Protein AF-A0A098BGJ7-F1 (afdb_monomer_lite)

Sequence (151 aa):
MEMVLAANPDPASRLGHLLRVPLDGGLVFRTSGTGPRTKALYCHPVPGDERPAGPEVVERVAGRSCARRGAAIDLVLDRGRENRSQIVYTTARGRDVVFWQLPAHPQTGPPQCAHPRRPRGTVDLPVPRGRVRLGREAHPPVTRAPTAHIS

Structure (mmCIF, N/CA/C/O backbone):
data_AF-A0A098BGJ7-F1
#
_entry.id   AF-A0A098BGJ7-F1
#
loop_
_atom_site.group_PDB
_atom_site.id
_atom_site.type_symbol
_atom_site.label_atom_id
_atom_site.label_alt_id
_atom_site.label_comp_id
_atom_site.label_asym_id
_atom_site.label_entity_id
_atom_site.label_seq_id
_atom_site.pdbx_PDB_ins_code
_atom_site.Cartn_x
_atom_site.Cartn_y
_atom_site.Cartn_z
_atom_site.occupancy
_atom_site.B_iso_or_equiv
_atom_site.auth_seq_id
_atom_site.auth_comp_id
_atom_site.auth_asym_id
_atom_site.auth_atom_id
_atom_site.pdbx_PDB_model_num
ATOM 1 N N . MET A 1 1 ? 3.246 -16.138 2.765 1.00 91.06 1 MET A N 1
ATOM 2 C CA . MET A 1 1 ? 2.795 -14.958 1.987 1.00 91.06 1 MET A CA 1
ATOM 3 C C . MET A 1 1 ? 3.981 -14.035 1.750 1.00 91.06 1 MET A C 1
ATOM 5 O O . MET A 1 1 ? 4.878 -14.024 2.583 1.00 91.06 1 MET A O 1
ATOM 9 N N . GLU A 1 2 ? 4.000 -13.277 0.655 1.00 95.12 2 GLU A N 1
ATOM 10 C CA . GLU A 1 2 ? 5.142 -12.422 0.292 1.00 95.12 2 GLU A CA 1
ATOM 11 C C . GLU A 1 2 ? 4.669 -11.066 -0.235 1.00 95.12 2 GLU A C 1
ATOM 13 O O . GLU A 1 2 ? 3.800 -11.003 -1.106 1.00 95.12 2 GLU A O 1
ATOM 18 N N . MET A 1 3 ? 5.250 -9.989 0.290 1.00 95.62 3 MET A N 1
ATOM 19 C CA . MET A 1 3 ? 5.128 -8.653 -0.284 1.00 95.62 3 MET A CA 1
ATOM 20 C C . MET A 1 3 ? 6.234 -8.459 -1.320 1.00 95.62 3 MET A C 1
ATOM 22 O O . MET A 1 3 ? 7.396 -8.754 -1.040 1.00 95.62 3 MET A O 1
ATOM 26 N N . VAL A 1 4 ? 5.881 -7.937 -2.493 1.00 96.31 4 VAL A N 1
ATOM 27 C CA . VAL A 1 4 ? 6.847 -7.675 -3.569 1.00 96.31 4 VAL A CA 1
ATOM 28 C C . VAL A 1 4 ? 6.873 -6.187 -3.871 1.00 96.31 4 VAL A C 1
ATOM 30 O O . VAL A 1 4 ? 5.821 -5.576 -4.058 1.00 96.31 4 VAL A O 1
ATOM 33 N N . LEU A 1 5 ? 8.071 -5.622 -3.943 1.00 96.31 5 LEU A N 1
ATOM 34 C CA . LEU A 1 5 ? 8.331 -4.307 -4.504 1.00 96.31 5 LEU A CA 1
ATOM 35 C C . LEU A 1 5 ? 9.043 -4.473 -5.838 1.00 96.31 5 LEU A C 1
ATOM 37 O O . LEU A 1 5 ? 10.018 -5.215 -5.946 1.00 96.31 5 LEU A O 1
ATOM 41 N N . ALA A 1 6 ? 8.557 -3.767 -6.844 1.00 97.12 6 ALA A N 1
ATOM 42 C CA . ALA A 1 6 ? 9.139 -3.747 -8.173 1.00 97.12 6 ALA A CA 1
ATOM 43 C C . ALA A 1 6 ? 9.295 -2.309 -8.673 1.00 97.12 6 ALA A C 1
ATOM 45 O O . ALA A 1 6 ? 8.622 -1.402 -8.177 1.00 97.12 6 ALA A O 1
ATOM 46 N N . ALA A 1 7 ? 10.168 -2.088 -9.649 1.00 96.69 7 ALA A N 1
ATOM 47 C CA . ALA A 1 7 ? 10.265 -0.806 -10.327 1.00 96.69 7 ALA A CA 1
ATOM 48 C C . ALA A 1 7 ? 8.975 -0.546 -11.120 1.00 96.69 7 ALA A C 1
ATOM 50 O O . ALA A 1 7 ? 8.422 -1.451 -11.751 1.00 96.69 7 ALA A O 1
ATOM 51 N N . ASN A 1 8 ? 8.470 0.686 -11.073 1.00 95.88 8 ASN A N 1
ATOM 52 C CA . ASN A 1 8 ? 7.402 1.097 -11.974 1.00 95.88 8 ASN A CA 1
ATOM 53 C C . ASN A 1 8 ? 8.006 1.305 -13.375 1.00 95.88 8 ASN A C 1
ATOM 55 O O . ASN A 1 8 ? 8.898 2.143 -13.503 1.00 95.88 8 ASN A O 1
ATOM 59 N N . PRO A 1 9 ? 7.540 0.587 -14.413 1.00 93.56 9 PRO A N 1
ATOM 60 C CA . PRO A 1 9 ? 8.094 0.713 -15.758 1.00 93.56 9 PRO A CA 1
ATOM 61 C C . PRO A 1 9 ? 7.758 2.042 -16.445 1.00 93.56 9 PRO A C 1
ATOM 63 O O . PRO A 1 9 ? 8.359 2.337 -17.470 1.00 93.56 9 PRO A O 1
ATOM 66 N N . ASP A 1 10 ? 6.805 2.827 -15.929 1.00 91.62 10 ASP A N 1
ATOM 67 C CA . ASP A 1 10 ? 6.451 4.137 -16.486 1.00 91.62 10 ASP A CA 1
ATOM 68 C C . ASP A 1 10 ? 7.447 5.229 -16.035 1.00 91.62 10 ASP A C 1
ATOM 70 O O . ASP A 1 10 ? 7.376 5.673 -14.881 1.00 91.62 10 ASP A O 1
ATOM 74 N N . PRO A 1 11 ? 8.334 5.717 -16.928 1.00 88.50 11 PRO A N 1
ATOM 75 C CA . PRO A 1 11 ? 9.341 6.716 -16.580 1.00 88.50 11 PRO A CA 1
ATOM 76 C C . PRO A 1 11 ? 8.755 8.122 -16.382 1.00 88.50 11 PRO A C 1
ATOM 78 O O . PRO A 1 11 ? 9.411 8.974 -15.785 1.00 88.50 11 PRO A O 1
ATOM 81 N N . ALA A 1 12 ? 7.537 8.392 -16.867 1.00 92.12 12 ALA A N 1
ATOM 82 C CA . ALA A 1 12 ? 6.865 9.673 -16.652 1.00 92.12 12 ALA A CA 1
ATOM 83 C C . ALA A 1 12 ? 6.224 9.756 -15.255 1.00 92.12 12 ALA A C 1
ATOM 85 O O . ALA A 1 12 ? 5.858 10.840 -14.784 1.00 92.12 12 ALA A O 1
ATOM 86 N N . SER A 1 13 ? 6.093 8.619 -14.568 1.00 93.31 13 SER A N 1
ATOM 87 C CA . SER A 1 13 ? 5.469 8.549 -13.258 1.00 93.31 13 SER A CA 1
ATOM 88 C C . SER A 1 13 ? 6.393 9.032 -12.143 1.00 93.31 13 SER A C 1
ATOM 90 O O . SER A 1 13 ? 7.518 8.572 -11.977 1.00 93.31 13 SER A O 1
ATOM 92 N N . ARG A 1 14 ? 5.860 9.881 -11.258 1.00 93.75 14 ARG A N 1
ATOM 93 C CA . ARG A 1 14 ? 6.518 10.227 -9.981 1.00 93.75 14 ARG A CA 1
ATOM 94 C C . ARG A 1 14 ? 6.437 9.100 -8.943 1.00 93.75 14 ARG A C 1
ATOM 96 O O . ARG A 1 14 ? 7.040 9.199 -7.876 1.00 93.75 14 ARG A O 1
ATOM 103 N N . LEU A 1 15 ? 5.651 8.059 -9.217 1.00 96.12 15 LEU A N 1
ATOM 104 C CA . LEU A 1 15 ? 5.485 6.890 -8.360 1.00 96.12 15 LEU A CA 1
ATOM 105 C C . LEU A 1 15 ? 6.380 5.772 -8.891 1.00 96.12 15 LEU A C 1
ATOM 107 O O . LEU A 1 15 ? 5.927 4.909 -9.635 1.00 96.12 15 LEU A O 1
ATOM 111 N N . GLY A 1 16 ? 7.664 5.820 -8.550 1.00 95.50 16 GLY A N 1
ATOM 112 C CA . GLY A 1 16 ? 8.676 4.956 -9.158 1.00 95.50 16 GLY A CA 1
ATOM 113 C C . GLY A 1 16 ? 8.586 3.472 -8.797 1.00 95.50 16 GLY A C 1
ATOM 114 O O . GLY A 1 16 ? 9.418 2.703 -9.272 1.00 95.50 16 GLY A O 1
ATOM 115 N N . HIS A 1 17 ? 7.665 3.046 -7.926 1.00 97.00 17 HIS A N 1
ATOM 116 C CA . HIS A 1 17 ? 7.608 1.667 -7.433 1.00 97.00 17 HIS A CA 1
ATOM 117 C C . HIS A 1 17 ? 6.202 1.077 -7.527 1.00 97.00 17 HIS A C 1
ATOM 119 O O . HIS A 1 17 ? 5.203 1.775 -7.352 1.00 97.00 17 HIS A O 1
ATOM 125 N N . LEU A 1 18 ? 6.143 -0.234 -7.734 1.00 97.19 18 LEU A N 1
ATOM 126 C CA . LEU A 1 18 ? 4.953 -1.065 -7.632 1.00 97.19 18 LEU A CA 1
ATOM 127 C C . LEU A 1 18 ? 5.029 -1.894 -6.354 1.00 97.19 18 LEU A C 1
ATOM 129 O O . LEU A 1 18 ? 5.960 -2.671 -6.165 1.00 97.19 18 LEU A O 1
ATOM 133 N N . LEU A 1 19 ? 4.030 -1.747 -5.494 1.00 97.25 19 LEU A N 1
ATOM 134 C CA . LEU A 1 19 ? 3.835 -2.543 -4.293 1.00 97.25 19 LEU A CA 1
ATOM 135 C C . LEU A 1 19 ? 2.769 -3.602 -4.562 1.00 97.25 19 LEU A C 1
ATOM 137 O O . LEU A 1 19 ? 1.604 -3.262 -4.767 1.00 97.25 19 LEU A O 1
ATOM 141 N N . ARG A 1 20 ? 3.143 -4.880 -4.487 1.00 96.56 20 ARG A N 1
ATOM 142 C CA . ARG A 1 20 ? 2.210 -6.007 -4.480 1.00 96.56 20 ARG A CA 1
ATOM 143 C C . ARG A 1 20 ? 1.985 -6.498 -3.054 1.00 96.56 20 ARG A C 1
ATOM 145 O O . ARG A 1 20 ? 2.895 -7.012 -2.403 1.00 96.56 20 ARG A O 1
ATOM 152 N N . VAL A 1 21 ? 0.743 -6.387 -2.604 1.00 96.56 21 VAL A N 1
ATOM 153 C CA . VAL A 1 21 ? 0.268 -6.823 -1.292 1.00 96.56 21 VAL A CA 1
ATOM 154 C C . VAL A 1 21 ? -0.336 -8.224 -1.414 1.00 96.56 21 VAL A C 1
ATOM 156 O O . VAL A 1 21 ? -1.225 -8.410 -2.244 1.00 96.56 21 VAL A O 1
ATOM 159 N N . PRO A 1 22 ? 0.088 -9.218 -0.610 1.00 95.12 22 PRO A N 1
ATOM 160 C CA . PRO A 1 22 ? -0.392 -10.599 -0.711 1.00 95.12 22 PRO A CA 1
ATOM 161 C C . PRO A 1 22 ? -1.755 -10.793 -0.029 1.00 95.12 22 PRO A C 1
ATOM 163 O O . PRO A 1 22 ? -1.905 -11.614 0.873 1.00 95.12 22 PRO A O 1
ATOM 166 N N . LEU A 1 23 ? -2.743 -10.026 -0.477 1.00 94.50 23 LEU A N 1
ATOM 167 C CA . LEU A 1 23 ? -4.144 -10.122 -0.088 1.00 94.50 23 LEU A CA 1
ATOM 168 C C . LEU A 1 23 ? -5.000 -10.176 -1.359 1.00 94.50 23 LEU A C 1
ATOM 170 O O . LEU A 1 23 ? -4.619 -9.572 -2.363 1.00 94.50 23 LEU A O 1
ATOM 174 N N . ASP A 1 24 ? -6.123 -10.895 -1.321 1.00 89.25 24 ASP A N 1
ATOM 175 C CA . ASP A 1 24 ? -7.137 -10.921 -2.387 1.00 89.25 24 ASP A CA 1
ATOM 176 C C . ASP A 1 24 ? -6.553 -11.189 -3.794 1.00 89.25 24 ASP A C 1
ATOM 178 O O . ASP A 1 24 ? -6.831 -10.483 -4.760 1.00 89.25 24 ASP A O 1
ATOM 182 N N . GLY A 1 25 ? -5.661 -12.181 -3.915 1.00 85.88 25 GLY A N 1
ATOM 183 C CA . GLY A 1 25 ? -5.017 -12.534 -5.192 1.00 85.88 25 GLY A CA 1
ATOM 184 C C . GLY A 1 25 ? -3.843 -11.631 -5.607 1.00 85.88 25 GLY A C 1
ATOM 185 O O . GLY A 1 25 ? -3.208 -11.868 -6.638 1.00 85.88 25 GLY A O 1
ATOM 186 N N . GLY A 1 26 ? -3.483 -10.640 -4.790 1.00 92.62 26 GLY A N 1
ATOM 187 C CA . GLY A 1 26 ? -2.320 -9.783 -5.001 1.00 92.62 26 GLY A CA 1
ATOM 188 C C . GLY A 1 26 ? -2.699 -8.380 -5.453 1.00 92.62 26 GLY A C 1
ATOM 189 O O . GLY A 1 26 ? -2.512 -8.051 -6.622 1.00 92.62 26 GLY A O 1
ATOM 190 N N . LEU A 1 27 ? -3.216 -7.558 -4.540 1.00 95.56 27 LEU A N 1
ATOM 191 C CA . LEU A 1 27 ? -3.472 -6.135 -4.789 1.00 95.56 27 LEU A CA 1
ATOM 192 C C . LEU A 1 27 ? -2.173 -5.414 -5.175 1.00 95.56 27 LEU A C 1
ATOM 194 O O . LEU A 1 27 ? -1.128 -5.670 -4.576 1.00 95.56 27 LEU A O 1
ATOM 198 N N . VAL A 1 28 ? -2.237 -4.508 -6.152 1.00 96.94 28 VAL A N 1
ATOM 199 C CA . VAL A 1 28 ? -1.071 -3.763 -6.650 1.00 96.94 28 VAL A CA 1
ATOM 200 C C . VAL A 1 28 ? -1.315 -2.265 -6.526 1.00 96.94 28 VAL A C 1
ATOM 202 O O . VAL A 1 28 ? -2.403 -1.780 -6.833 1.00 96.94 28 VAL A O 1
ATOM 205 N N . PHE A 1 29 ? -0.291 -1.534 -6.093 1.00 97.44 29 PHE A N 1
ATOM 206 C CA . PHE A 1 29 ? -0.307 -0.079 -5.978 1.00 97.44 29 PHE A CA 1
ATOM 207 C C . PHE A 1 29 ? 0.957 0.520 -6.586 1.00 97.44 29 PHE A C 1
ATOM 209 O O . PHE A 1 29 ? 2.040 -0.022 -6.389 1.00 97.44 29 PHE A O 1
ATOM 216 N N . ARG A 1 30 ? 0.853 1.675 -7.246 1.00 97.62 30 ARG A N 1
ATOM 217 C CA . ARG A 1 30 ? 2.009 2.542 -7.510 1.00 97.62 30 ARG A CA 1
ATOM 218 C C . ARG A 1 30 ? 2.274 3.411 -6.285 1.00 97.62 30 ARG A C 1
ATOM 220 O O . ARG A 1 30 ? 1.342 3.974 -5.711 1.00 97.62 30 ARG A O 1
ATOM 227 N N . THR A 1 31 ? 3.532 3.554 -5.892 1.00 97.50 31 THR A N 1
ATOM 228 C CA . THR A 1 31 ? 3.951 4.399 -4.769 1.00 97.50 31 THR A CA 1
ATOM 229 C C . THR A 1 31 ? 5.332 5.011 -5.019 1.00 97.50 31 THR A C 1
ATOM 231 O O . THR A 1 31 ? 6.033 4.639 -5.957 1.00 97.50 31 THR A O 1
ATOM 234 N N . SER A 1 32 ? 5.723 5.990 -4.205 1.00 95.50 32 SER A N 1
ATOM 235 C CA . SER A 1 32 ? 6.977 6.735 -4.366 1.00 95.50 32 SER A CA 1
ATOM 236 C C . SER A 1 32 ? 8.171 6.131 -3.618 1.00 95.50 32 SER A C 1
ATOM 238 O O . SER A 1 32 ? 9.250 6.710 -3.660 1.00 95.50 32 SER A O 1
ATOM 240 N N . GLY A 1 33 ? 7.991 5.047 -2.860 1.00 93.56 3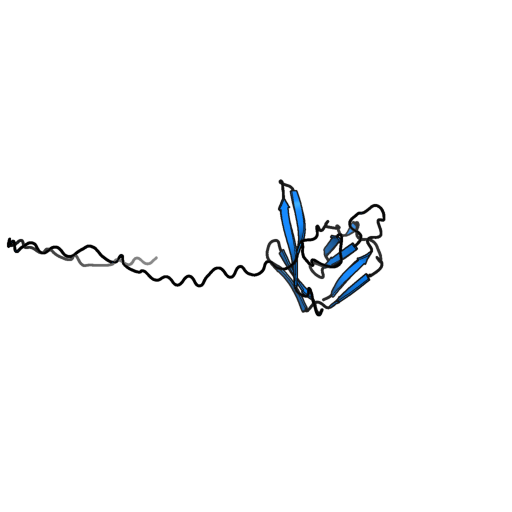3 GLY A N 1
ATOM 241 C CA . GLY A 1 33 ? 9.059 4.473 -2.038 1.00 93.56 33 GLY A CA 1
ATOM 242 C C . GLY A 1 33 ? 8.779 3.043 -1.582 1.00 93.56 33 GLY A C 1
ATOM 243 O O . GLY A 1 33 ? 7.706 2.501 -1.818 1.00 93.56 33 GLY A O 1
ATOM 244 N N . THR A 1 34 ? 9.762 2.422 -0.931 1.00 93.25 34 THR A N 1
ATOM 245 C CA . THR A 1 34 ? 9.755 0.995 -0.539 1.00 93.25 34 THR A CA 1
ATOM 246 C C . THR A 1 34 ? 9.093 0.718 0.814 1.00 93.25 34 THR A C 1
ATOM 248 O O . THR A 1 34 ? 9.091 -0.405 1.317 1.00 93.25 34 THR A O 1
ATOM 251 N N . GLY A 1 35 ? 8.536 1.746 1.443 1.00 90.06 35 GLY A N 1
ATOM 252 C CA . GLY A 1 35 ? 7.832 1.621 2.707 1.00 90.06 35 GLY A CA 1
ATOM 253 C C . GLY A 1 35 ? 7.728 2.948 3.444 1.00 90.06 35 GLY A C 1
ATOM 254 O O . GLY A 1 35 ? 8.540 3.854 3.233 1.00 90.06 35 GLY A O 1
ATOM 255 N N . PRO A 1 36 ? 6.725 3.089 4.320 1.00 89.12 36 PRO A N 1
ATOM 256 C CA . PRO A 1 36 ? 6.581 4.267 5.150 1.00 89.12 36 PRO A CA 1
ATOM 257 C C . PRO A 1 36 ? 7.686 4.286 6.206 1.00 89.12 36 PRO A C 1
ATOM 259 O O . PRO A 1 36 ? 7.785 3.378 7.028 1.00 89.12 36 PRO A O 1
ATOM 262 N N . ARG A 1 37 ? 8.504 5.344 6.182 1.00 85.69 37 ARG A N 1
ATOM 263 C CA . ARG A 1 37 ? 9.529 5.604 7.204 1.00 85.69 37 ARG A CA 1
ATOM 264 C C . ARG A 1 37 ? 9.033 6.597 8.246 1.00 85.69 37 ARG A C 1
ATOM 266 O O . ARG A 1 37 ? 8.668 6.223 9.347 1.00 85.69 37 ARG A O 1
ATOM 273 N N . THR A 1 38 ? 9.007 7.877 7.886 1.00 80.31 38 THR A N 1
ATOM 274 C CA . THR A 1 38 ? 8.590 8.981 8.768 1.00 80.31 38 THR A CA 1
ATOM 275 C C . THR A 1 38 ? 7.224 9.549 8.402 1.00 80.31 38 THR A C 1
ATOM 277 O O . THR A 1 38 ? 6.578 10.170 9.239 1.00 80.31 38 THR A O 1
ATOM 280 N N . LYS A 1 39 ? 6.767 9.338 7.162 1.00 86.44 39 LYS A N 1
ATOM 281 C CA . LYS A 1 39 ? 5.487 9.836 6.650 1.00 86.44 39 LYS A CA 1
ATOM 282 C C . LYS A 1 39 ? 4.746 8.767 5.857 1.00 86.44 39 LYS A C 1
ATOM 284 O O . LYS A 1 39 ? 5.363 7.848 5.316 1.0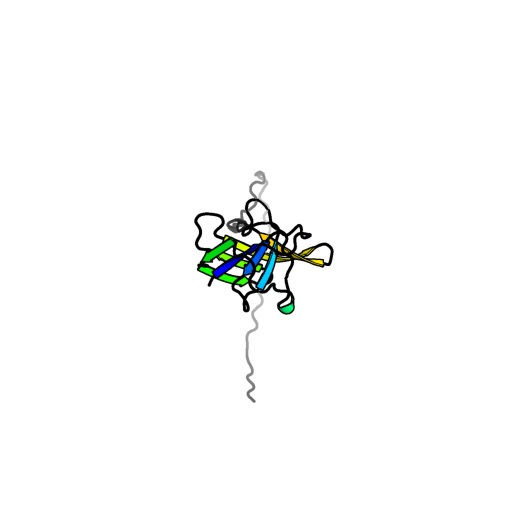0 86.44 39 LYS A O 1
ATOM 289 N N . ALA A 1 40 ? 3.433 8.945 5.756 1.00 93.88 40 ALA A N 1
ATOM 290 C CA . ALA A 1 40 ? 2.593 8.172 4.857 1.00 93.88 40 ALA A CA 1
ATOM 291 C C . ALA A 1 40 ? 2.997 8.407 3.392 1.00 93.88 40 ALA A C 1
ATOM 293 O O . ALA A 1 40 ? 3.301 9.534 2.985 1.00 93.88 40 ALA A O 1
ATOM 294 N N . LEU A 1 41 ? 2.983 7.340 2.600 1.00 96.00 41 LEU A N 1
ATOM 295 C CA . LEU A 1 41 ? 3.190 7.366 1.160 1.00 96.00 41 LEU A CA 1
ATOM 296 C C . LEU A 1 41 ? 1.843 7.238 0.461 1.00 96.00 41 LEU A C 1
ATOM 298 O O . LEU A 1 41 ? 1.061 6.342 0.769 1.00 96.00 41 LEU A O 1
ATOM 302 N N . TYR A 1 42 ? 1.575 8.114 -0.503 1.00 96.62 42 TYR A N 1
ATOM 303 C CA . TYR A 1 42 ? 0.416 7.943 -1.372 1.00 96.62 42 TYR A CA 1
ATOM 304 C C . TYR A 1 42 ? 0.558 6.649 -2.184 1.00 96.62 42 TYR A C 1
ATOM 306 O O . TYR A 1 42 ? 1.650 6.304 -2.652 1.00 96.62 42 TYR A O 1
ATOM 314 N N . CYS A 1 43 ? -0.553 5.938 -2.322 1.00 97.31 43 CYS A N 1
ATOM 315 C CA . CYS A 1 43 ? -0.677 4.729 -3.112 1.00 97.31 43 CYS A CA 1
ATOM 316 C C . CYS A 1 43 ? -1.777 4.928 -4.148 1.00 97.31 43 CYS A C 1
ATOM 318 O O . CYS A 1 43 ? -2.917 5.242 -3.812 1.00 97.31 43 CYS A O 1
ATOM 320 N N . HIS A 1 44 ? -1.433 4.716 -5.411 1.00 96.50 44 HIS A N 1
ATOM 321 C CA . HIS A 1 44 ? -2.395 4.694 -6.500 1.00 96.50 44 HIS A CA 1
ATOM 322 C C . HIS A 1 44 ? -2.745 3.235 -6.825 1.00 96.50 44 HIS A C 1
ATOM 324 O O . HIS A 1 44 ? -1.838 2.498 -7.223 1.00 96.50 44 HIS A O 1
ATOM 330 N N . PRO A 1 45 ? -3.998 2.785 -6.631 1.00 96.06 45 PRO A N 1
ATOM 331 C CA . PRO A 1 45 ? -4.403 1.422 -6.967 1.00 96.06 45 PRO A CA 1
ATOM 332 C C . PRO A 1 45 ? -4.180 1.122 -8.450 1.00 96.06 45 PRO A C 1
ATOM 334 O O . PRO A 1 45 ? -4.494 1.953 -9.294 1.00 96.06 45 PRO A O 1
ATOM 337 N N . VAL A 1 46 ? -3.654 -0.064 -8.758 1.00 95.75 46 VAL A N 1
ATOM 338 C CA . VAL A 1 46 ? -3.495 -0.551 -10.134 1.00 95.75 46 VAL A CA 1
ATOM 339 C C . VAL A 1 46 ? -4.471 -1.713 -10.345 1.00 95.75 46 VAL A C 1
ATOM 341 O O . VAL A 1 46 ? -4.304 -2.763 -9.699 1.00 95.75 46 VAL A O 1
ATOM 344 N N . PRO A 1 47 ? -5.502 -1.545 -11.194 1.00 92.12 47 PRO A N 1
ATOM 345 C CA . PRO A 1 47 ? -6.452 -2.611 -11.490 1.00 92.12 47 PRO A CA 1
ATOM 346 C C . PRO A 1 47 ? -5.754 -3.784 -12.190 1.00 92.12 47 PRO A C 1
ATOM 348 O O . PRO A 1 47 ? -4.630 -3.664 -12.673 1.00 92.12 47 PRO A O 1
ATOM 351 N N . GLY A 1 48 ? -6.381 -4.961 -12.156 1.00 87.75 48 GLY A N 1
ATOM 352 C CA . GLY A 1 48 ? -5.756 -6.223 -12.569 1.00 87.75 48 GLY A CA 1
ATOM 353 C C . GLY A 1 48 ? -5.237 -6.229 -14.006 1.00 87.75 48 GLY A C 1
ATOM 354 O O . GLY A 1 48 ? -4.149 -6.744 -14.252 1.00 87.75 48 GLY A O 1
ATOM 355 N N . ASP A 1 49 ? -6.001 -5.630 -14.910 1.00 89.31 49 ASP A N 1
ATOM 356 C CA . ASP A 1 49 ? -5.739 -5.504 -16.344 1.00 89.31 49 ASP A CA 1
ATOM 357 C C . ASP A 1 49 ? -4.598 -4.528 -16.684 1.00 89.31 49 ASP A C 1
ATOM 359 O O . ASP A 1 49 ? -3.909 -4.723 -17.680 1.00 89.31 49 ASP A O 1
ATOM 363 N N . GLU A 1 50 ? -4.322 -3.542 -15.825 1.00 89.50 50 GLU A N 1
ATOM 364 C CA . GLU A 1 50 ? -3.229 -2.571 -16.005 1.00 89.50 50 GLU A CA 1
ATOM 365 C C . GLU A 1 50 ? -1.897 -3.021 -15.383 1.00 89.50 50 GLU A C 1
ATOM 367 O O . GLU A 1 50 ? -0.896 -2.292 -15.414 1.00 89.50 50 GLU A O 1
ATOM 372 N N . ARG A 1 51 ? -1.857 -4.201 -14.754 1.00 87.94 51 ARG A N 1
ATOM 373 C CA . ARG A 1 51 ? -0.638 -4.686 -14.102 1.00 87.94 51 ARG A CA 1
ATOM 374 C C . ARG A 1 51 ? 0.417 -5.011 -15.161 1.00 87.94 51 ARG A C 1
ATOM 376 O O . ARG A 1 51 ? 0.154 -5.826 -16.043 1.00 87.94 51 ARG A O 1
ATOM 383 N N . PRO A 1 52 ? 1.635 -4.457 -15.053 1.00 86.44 52 PRO A N 1
ATOM 384 C CA . PRO A 1 52 ? 2.693 -4.795 -15.991 1.00 86.44 52 PRO A CA 1
ATOM 385 C C . PRO A 1 52 ? 3.082 -6.270 -15.864 1.00 86.44 52 PRO A C 1
ATOM 387 O O . PRO A 1 52 ? 3.152 -6.822 -14.762 1.00 86.44 52 PRO A O 1
ATOM 390 N N . ALA A 1 53 ? 3.356 -6.900 -17.004 1.00 85.94 53 ALA A N 1
ATOM 391 C CA . ALA A 1 53 ? 3.852 -8.265 -17.058 1.00 85.94 53 ALA A CA 1
ATOM 392 C C . ALA A 1 53 ? 5.345 -8.286 -16.699 1.00 85.94 53 ALA A C 1
ATOM 394 O O . ALA A 1 53 ? 6.154 -7.650 -17.367 1.00 85.94 53 ALA A O 1
ATOM 395 N N . GLY A 1 54 ? 5.701 -9.014 -15.639 1.00 85.06 54 GLY A N 1
ATOM 396 C CA . GLY A 1 54 ? 7.097 -9.220 -15.236 1.00 85.06 54 GLY A CA 1
ATOM 397 C C . GLY A 1 54 ? 7.864 -7.941 -14.872 1.00 85.06 54 GLY A C 1
ATOM 398 O O . GLY A 1 54 ? 8.934 -7.722 -15.435 1.00 85.06 54 GLY A O 1
ATOM 399 N N . PRO A 1 55 ? 7.364 -7.093 -13.951 1.00 90.62 55 PRO A N 1
ATOM 400 C CA . PRO A 1 55 ? 8.102 -5.906 -13.538 1.00 90.62 55 PRO A CA 1
ATOM 401 C C . PRO A 1 55 ? 9.407 -6.304 -12.834 1.00 90.62 55 PRO A C 1
ATOM 403 O O . PRO A 1 55 ? 9.468 -7.331 -12.151 1.00 90.62 55 PRO A O 1
ATOM 406 N N . GLU A 1 56 ? 10.442 -5.475 -12.979 1.00 95.38 56 GLU A N 1
ATOM 407 C CA . GLU A 1 56 ? 11.740 -5.698 -12.342 1.00 95.38 56 GLU A CA 1
ATOM 408 C C . GLU A 1 56 ? 11.588 -5.674 -10.820 1.00 95.38 56 GLU A C 1
ATOM 410 O O . GLU A 1 56 ? 11.263 -4.646 -10.225 1.00 95.38 56 GLU A O 1
ATOM 415 N N . VAL A 1 57 ? 11.792 -6.825 -10.182 1.00 96.75 57 VAL A N 1
ATOM 416 C CA . VAL A 1 57 ? 11.619 -6.966 -8.737 1.00 96.75 57 VAL A CA 1
ATOM 417 C C . VAL A 1 57 ? 12.820 -6.374 -8.014 1.00 96.75 57 VAL A C 1
ATOM 419 O O . VAL A 1 57 ? 13.937 -6.859 -8.155 1.00 96.75 57 VAL A O 1
ATOM 422 N N . VAL A 1 58 ? 12.553 -5.363 -7.192 1.00 95.56 58 VAL A N 1
ATOM 423 C CA . VAL A 1 58 ? 13.549 -4.661 -6.375 1.00 95.56 58 VAL A CA 1
ATOM 424 C C . VAL A 1 58 ? 13.719 -5.355 -5.026 1.00 95.56 58 VAL A C 1
ATOM 426 O O . VAL A 1 58 ? 14.833 -5.507 -4.536 1.00 95.56 58 VAL A O 1
ATOM 429 N N . GLU A 1 59 ? 12.615 -5.784 -4.412 1.00 93.94 59 GLU A N 1
ATOM 430 C CA . GLU A 1 59 ? 12.636 -6.396 -3.084 1.00 93.94 59 GLU A CA 1
ATOM 431 C C . GLU A 1 59 ? 11.504 -7.418 -2.945 1.00 93.94 59 GLU A C 1
ATOM 433 O O . GLU A 1 59 ? 10.357 -7.172 -3.330 1.00 93.94 59 GLU A O 1
ATOM 438 N N . ARG A 1 60 ? 11.819 -8.571 -2.352 1.00 95.44 60 ARG A N 1
ATOM 439 C CA . ARG A 1 60 ? 10.837 -9.556 -1.891 1.00 95.44 60 ARG A CA 1
ATOM 440 C C . ARG A 1 60 ? 10.960 -9.677 -0.387 1.00 95.44 60 ARG A C 1
ATOM 442 O O . ARG A 1 60 ? 12.045 -9.947 0.120 1.00 95.44 60 ARG A O 1
ATOM 449 N N . VAL A 1 61 ? 9.852 -9.485 0.319 1.00 94.81 61 VAL A N 1
ATOM 450 C CA . VAL A 1 61 ? 9.834 -9.538 1.780 1.00 94.81 61 VAL A CA 1
ATOM 451 C C . VAL A 1 61 ? 8.832 -10.582 2.231 1.00 94.81 61 VAL A C 1
ATOM 453 O O . VAL A 1 61 ? 7.628 -10.478 1.965 1.00 94.81 61 VAL A O 1
ATOM 456 N N . ALA A 1 62 ? 9.333 -11.587 2.948 1.00 95.19 62 ALA A N 1
ATOM 457 C CA . ALA A 1 62 ? 8.488 -12.583 3.579 1.00 95.19 62 ALA A CA 1
ATOM 458 C C . ALA A 1 62 ? 7.533 -11.900 4.567 1.00 95.19 62 ALA A C 1
ATOM 460 O O . ALA A 1 62 ? 7.912 -11.015 5.333 1.00 95.19 62 ALA A O 1
ATOM 461 N N . GLY A 1 63 ? 6.264 -12.290 4.526 1.00 93.62 63 GLY A N 1
ATOM 462 C CA . GLY A 1 63 ? 5.246 -11.767 5.421 1.00 93.62 63 GLY A CA 1
ATOM 463 C C . GLY A 1 63 ? 4.926 -12.737 6.547 1.00 93.62 63 GLY A C 1
ATOM 464 O O . GLY A 1 63 ? 4.700 -13.920 6.293 1.00 93.62 63 GLY A O 1
ATOM 465 N N . ARG A 1 64 ? 4.835 -12.220 7.774 1.00 94.75 64 ARG A N 1
ATOM 466 C CA . ARG A 1 64 ? 4.327 -12.952 8.941 1.00 94.75 64 ARG A CA 1
ATOM 467 C C . ARG A 1 64 ? 2.800 -12.918 9.003 1.00 94.75 64 ARG A C 1
ATOM 469 O O . ARG A 1 64 ? 2.185 -13.917 9.355 1.00 94.75 64 ARG A O 1
ATOM 476 N N . SER A 1 65 ? 2.182 -11.789 8.650 1.00 94.88 65 SER A N 1
ATOM 477 C CA . SER A 1 65 ? 0.725 -11.684 8.521 1.00 94.88 65 SER A CA 1
ATOM 478 C C . SER A 1 65 ? 0.299 -10.562 7.571 1.00 94.88 65 SER A C 1
ATOM 480 O O . SER A 1 65 ? 0.991 -9.554 7.413 1.00 94.88 65 SER A O 1
ATOM 482 N N . CYS A 1 66 ? -0.860 -10.743 6.938 1.00 96.44 66 CYS A N 1
ATOM 483 C CA . CYS A 1 66 ? -1.558 -9.720 6.169 1.00 96.44 66 CYS A CA 1
ATOM 484 C C . CYS A 1 66 ? -3.057 -9.909 6.342 1.00 96.44 66 CYS A C 1
ATOM 486 O O . CYS A 1 66 ? -3.565 -11.009 6.134 1.00 96.44 66 CYS A O 1
ATOM 488 N N . ALA A 1 67 ? -3.751 -8.856 6.763 1.00 95.69 67 ALA A N 1
ATOM 489 C CA . ALA A 1 67 ? -5.174 -8.941 7.046 1.00 95.69 67 ALA A CA 1
ATOM 490 C C . ALA A 1 67 ? -5.877 -7.620 6.749 1.00 95.69 67 ALA A C 1
ATOM 492 O O . ALA A 1 67 ? -5.388 -6.548 7.104 1.00 95.69 67 ALA A O 1
ATOM 493 N N . ARG A 1 68 ? -7.063 -7.709 6.146 1.00 95.88 68 ARG A N 1
ATOM 494 C CA . ARG A 1 68 ? -7.990 -6.582 6.029 1.00 95.88 68 ARG A CA 1
ATOM 495 C C . ARG A 1 68 ? -8.672 -6.333 7.377 1.00 95.88 68 ARG A C 1
ATOM 497 O O . ARG A 1 68 ? -9.224 -7.257 7.967 1.00 95.88 68 ARG A O 1
ATOM 504 N N . ARG A 1 69 ? -8.686 -5.081 7.833 1.00 92.44 69 ARG A N 1
ATOM 505 C CA . ARG A 1 69 ? -9.443 -4.589 8.991 1.00 92.44 69 ARG A CA 1
ATOM 506 C C . ARG A 1 69 ? -10.195 -3.321 8.602 1.00 92.44 69 ARG A C 1
ATOM 508 O O . ARG A 1 69 ? -9.656 -2.215 8.660 1.00 92.44 69 ARG A O 1
ATOM 515 N N . GLY A 1 70 ? -11.441 -3.491 8.165 1.00 94.44 70 GLY A N 1
ATOM 516 C CA . GLY A 1 70 ? -12.237 -2.391 7.622 1.00 94.44 70 GLY A CA 1
ATOM 517 C C . GLY A 1 70 ? -11.523 -1.734 6.440 1.00 94.44 70 GLY A C 1
ATOM 518 O O . GLY A 1 70 ? -11.154 -2.410 5.481 1.00 94.44 70 GLY A O 1
ATOM 519 N N . ALA A 1 71 ? -11.282 -0.427 6.530 1.00 94.50 71 ALA A N 1
ATOM 520 C CA . ALA A 1 71 ? -10.615 0.335 5.478 1.00 94.50 71 ALA A CA 1
ATOM 521 C C . ALA A 1 71 ? -9.079 0.177 5.461 1.00 94.50 71 ALA A C 1
ATOM 523 O O . ALA A 1 71 ? -8.425 0.659 4.541 1.00 94.50 71 ALA A O 1
ATOM 524 N N . ALA A 1 72 ? -8.482 -0.507 6.440 1.00 95.62 72 ALA A N 1
ATOM 525 C CA . ALA A 1 72 ? -7.041 -0.737 6.506 1.00 95.62 72 ALA A CA 1
ATOM 526 C C . ALA A 1 72 ? -6.670 -2.178 6.125 1.00 95.62 72 ALA A C 1
ATOM 528 O O . ALA A 1 72 ? -7.428 -3.114 6.360 1.00 95.62 72 ALA A O 1
ATOM 529 N N . ILE A 1 73 ? -5.480 -2.370 5.566 1.00 96.75 73 ILE A N 1
ATOM 530 C CA . ILE A 1 73 ? -4.805 -3.665 5.461 1.00 96.75 73 ILE A CA 1
ATOM 531 C C . ILE A 1 73 ? -3.570 -3.594 6.341 1.00 96.75 73 ILE A C 1
ATOM 533 O O . ILE A 1 73 ? -2.668 -2.813 6.049 1.00 96.75 73 ILE A O 1
ATOM 537 N N . ASP A 1 74 ? -3.509 -4.414 7.381 1.00 95.88 74 ASP A N 1
ATOM 538 C CA . ASP A 1 74 ? -2.299 -4.572 8.179 1.00 95.88 74 ASP A CA 1
ATOM 539 C C . ASP A 1 74 ? -1.303 -5.475 7.454 1.00 95.88 74 ASP A C 1
ATOM 541 O O . ASP A 1 74 ? -1.668 -6.536 6.941 1.00 95.88 74 ASP A O 1
ATOM 545 N N . LEU A 1 75 ? -0.034 -5.072 7.462 1.00 95.25 75 LEU A N 1
ATOM 546 C CA . LEU A 1 75 ? 1.098 -5.845 6.970 1.00 95.25 75 LEU A CA 1
ATOM 547 C C . LEU A 1 75 ? 2.133 -6.000 8.076 1.00 95.25 75 LEU A C 1
ATOM 549 O O . LEU A 1 75 ? 2.681 -5.011 8.569 1.00 95.25 75 LEU A O 1
ATOM 553 N N . VAL A 1 76 ? 2.431 -7.251 8.427 1.00 95.38 76 VAL A N 1
ATOM 554 C CA . VAL A 1 76 ? 3.560 -7.611 9.286 1.00 95.38 76 VAL A CA 1
ATOM 555 C C . VAL A 1 76 ? 4.553 -8.409 8.454 1.00 95.38 76 VAL A C 1
ATOM 557 O O . VAL A 1 76 ? 4.271 -9.526 8.023 1.00 95.38 76 VAL A O 1
ATOM 560 N N . LEU A 1 77 ? 5.716 -7.818 8.226 1.00 94.88 77 LEU A N 1
ATOM 561 C CA . LEU A 1 77 ? 6.801 -8.332 7.405 1.00 94.88 77 LEU A CA 1
ATOM 562 C C . LEU A 1 77 ? 7.923 -8.901 8.272 1.00 94.88 77 LEU A C 1
ATOM 564 O O . LEU A 1 77 ? 8.104 -8.508 9.424 1.00 94.88 77 LEU A O 1
ATOM 568 N N . ASP A 1 78 ? 8.702 -9.805 7.700 1.00 93.31 78 ASP A N 1
ATOM 569 C CA . ASP A 1 78 ? 9.867 -10.409 8.329 1.00 93.31 78 ASP A CA 1
ATOM 570 C C . ASP A 1 78 ? 11.145 -9.635 7.975 1.00 93.31 78 ASP A C 1
ATOM 572 O O . ASP A 1 78 ? 11.999 -10.095 7.225 1.00 93.31 78 ASP A O 1
ATOM 576 N N . ARG A 1 79 ? 11.246 -8.399 8.481 1.00 88.94 79 ARG A N 1
ATOM 577 C CA . ARG A 1 79 ? 12.435 -7.541 8.340 1.00 88.94 79 ARG A CA 1
ATOM 578 C C . ARG A 1 79 ? 12.782 -6.844 9.655 1.00 88.94 79 ARG A C 1
ATOM 580 O O . ARG A 1 79 ? 11.932 -6.708 10.530 1.00 88.94 79 ARG A O 1
ATOM 587 N N . GLY A 1 80 ? 14.033 -6.403 9.810 1.00 82.75 80 GLY A N 1
ATOM 588 C CA . GLY A 1 80 ? 14.540 -5.874 11.086 1.00 82.75 80 GLY A CA 1
ATOM 589 C C . GLY A 1 80 ? 13.951 -4.522 11.518 1.00 82.75 80 GLY A C 1
ATOM 590 O O . GLY A 1 80 ? 13.761 -4.284 12.708 1.00 82.75 80 GLY A O 1
ATOM 591 N N . ARG A 1 81 ? 13.631 -3.632 10.572 1.00 81.69 81 ARG A N 1
ATOM 592 C CA . ARG A 1 81 ? 12.978 -2.331 10.817 1.00 81.69 81 ARG A CA 1
ATOM 593 C C . ARG A 1 81 ? 11.788 -2.159 9.887 1.00 81.69 81 ARG A C 1
ATOM 595 O O . ARG A 1 81 ? 11.727 -2.809 8.851 1.00 81.69 81 ARG A O 1
ATOM 602 N N . GLU A 1 82 ? 10.852 -1.283 10.262 1.00 86.06 82 GLU A N 1
ATOM 603 C CA . GLU A 1 82 ? 9.669 -0.969 9.440 1.00 86.06 82 GLU A CA 1
ATOM 604 C C . GLU A 1 82 ? 8.855 -2.241 9.120 1.00 86.06 82 GLU A C 1
ATOM 606 O O . GLU A 1 82 ? 8.293 -2.407 8.039 1.00 86.06 82 GLU A O 1
ATOM 611 N N . ASN A 1 83 ? 8.847 -3.189 10.059 1.00 90.50 83 ASN A N 1
ATOM 612 C CA . ASN A 1 83 ? 8.258 -4.516 9.906 1.00 90.50 83 ASN A CA 1
ATOM 613 C C . ASN A 1 83 ? 6.734 -4.521 10.047 1.00 90.50 83 ASN A C 1
ATOM 615 O O . ASN A 1 83 ? 6.096 -5.512 9.720 1.00 90.50 83 ASN A O 1
ATOM 619 N N . ARG A 1 84 ? 6.144 -3.431 10.538 1.00 93.56 84 ARG A N 1
ATOM 620 C CA . ARG A 1 84 ? 4.698 -3.238 10.621 1.00 93.56 84 ARG A CA 1
ATOM 621 C C . ARG A 1 84 ? 4.317 -2.009 9.817 1.00 93.56 84 ARG A C 1
ATOM 623 O O . ARG A 1 84 ? 4.938 -0.961 9.970 1.00 93.56 84 ARG A O 1
ATOM 630 N N . SER A 1 85 ? 3.302 -2.141 8.975 1.00 95.38 85 SER A N 1
ATOM 631 C CA . SER A 1 85 ? 2.756 -1.046 8.172 1.00 95.38 85 SER A CA 1
ATOM 632 C C . SER A 1 85 ? 1.295 -1.310 7.815 1.00 95.38 85 SER A C 1
ATOM 634 O O . SER A 1 85 ? 0.798 -2.417 8.015 1.00 95.38 85 SER A O 1
ATOM 636 N N . GLN A 1 86 ? 0.603 -0.288 7.317 1.00 95.81 86 GLN A N 1
ATOM 637 C CA . GLN A 1 86 ? -0.802 -0.357 6.938 1.00 95.81 86 GLN A CA 1
ATOM 638 C C . GLN A 1 86 ? -1.050 0.278 5.574 1.00 95.81 86 GLN A C 1
ATOM 640 O O . GLN A 1 86 ? -0.541 1.364 5.303 1.00 95.81 86 GLN A O 1
ATOM 645 N N . ILE A 1 87 ? -1.882 -0.365 4.753 1.00 97.31 87 ILE A N 1
ATOM 646 C CA . ILE A 1 87 ? -2.485 0.237 3.558 1.00 97.31 87 ILE A CA 1
ATOM 647 C C . ILE A 1 87 ? -3.886 0.705 3.926 1.00 97.31 87 ILE A C 1
ATOM 649 O O . ILE A 1 87 ? -4.770 -0.116 4.151 1.00 97.31 87 ILE A O 1
ATOM 653 N N . VAL A 1 88 ? -4.092 2.013 4.014 1.00 96.81 88 VAL A N 1
ATOM 654 C CA . VAL A 1 88 ? -5.339 2.618 4.479 1.00 96.81 88 VAL A CA 1
ATOM 655 C C . VAL A 1 88 ? -6.063 3.278 3.322 1.00 96.81 88 VAL A C 1
ATOM 657 O O . VAL A 1 88 ? -5.545 4.198 2.694 1.00 96.81 88 VAL A O 1
ATOM 660 N N . TYR A 1 89 ? -7.272 2.795 3.070 1.00 96.62 89 TYR A N 1
ATOM 661 C CA . TYR A 1 89 ? -8.246 3.386 2.171 1.00 96.62 89 TYR A CA 1
ATOM 662 C C . TYR A 1 89 ? -9.010 4.445 2.960 1.00 96.62 89 TYR A C 1
ATOM 664 O O . TYR A 1 89 ? -9.453 4.201 4.080 1.00 96.62 89 TYR A O 1
ATOM 672 N N . THR A 1 90 ? -9.120 5.644 2.414 1.00 95.31 90 THR A N 1
ATOM 673 C CA . THR A 1 90 ? -9.816 6.753 3.065 1.00 95.31 90 THR A CA 1
ATOM 674 C C . THR A 1 90 ? -10.340 7.723 2.016 1.00 95.31 90 THR A C 1
ATOM 676 O O . THR A 1 90 ? -10.038 7.593 0.832 1.00 95.31 90 THR A O 1
ATOM 679 N N . THR A 1 91 ? -11.102 8.719 2.448 1.00 95.56 91 THR A N 1
ATOM 680 C CA . THR A 1 91 ? -11.628 9.766 1.579 1.00 95.56 91 THR A CA 1
ATOM 681 C C . THR A 1 91 ? -11.017 11.10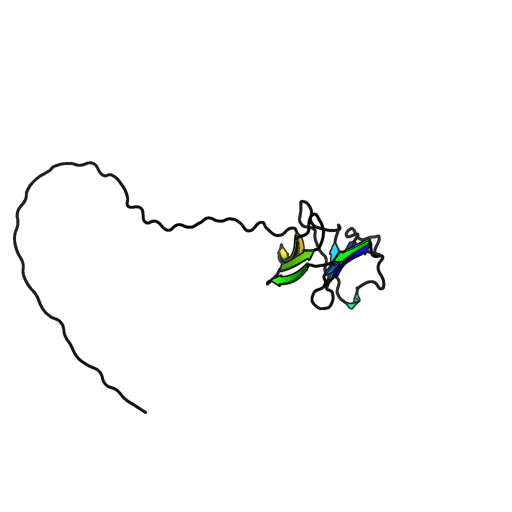4 1.982 1.00 95.56 91 THR A C 1
ATOM 683 O O . THR A 1 91 ? -11.063 11.504 3.145 1.00 95.56 91 THR A O 1
ATOM 686 N N . ALA A 1 92 ? -10.453 11.830 1.018 1.00 89.81 92 ALA A N 1
ATOM 687 C CA . ALA A 1 92 ? -9.914 13.171 1.212 1.00 89.81 92 ALA A CA 1
ATOM 688 C C . ALA A 1 92 ? -10.496 14.117 0.162 1.00 89.81 92 ALA A C 1
ATOM 690 O O . ALA A 1 92 ? -10.421 13.849 -1.035 1.00 89.81 92 ALA A O 1
ATOM 691 N N . ARG A 1 93 ? -11.078 15.239 0.607 1.00 92.56 93 ARG A N 1
ATOM 692 C CA . ARG A 1 93 ? -11.730 16.231 -0.275 1.00 92.56 93 ARG A CA 1
ATOM 693 C C . ARG A 1 93 ? -12.750 15.592 -1.239 1.00 92.56 93 ARG A C 1
ATOM 695 O O . ARG A 1 93 ? -12.788 15.931 -2.418 1.00 92.56 93 ARG A O 1
ATOM 702 N N . GLY A 1 94 ? -13.535 14.634 -0.736 1.00 95.12 94 GLY A N 1
ATOM 703 C CA . GLY A 1 94 ? -14.561 13.921 -1.508 1.00 95.12 94 GLY A CA 1
ATOM 704 C C . GLY A 1 94 ? -14.027 12.903 -2.522 1.00 95.12 94 GLY A C 1
ATOM 705 O O . GLY A 1 94 ? -14.774 12.491 -3.400 1.00 95.12 94 GLY A O 1
ATOM 706 N N . ARG A 1 95 ? -12.746 12.520 -2.442 1.00 93.69 95 ARG A N 1
ATOM 707 C CA . ARG A 1 95 ? -12.128 11.531 -3.335 1.00 93.69 95 ARG A CA 1
ATOM 708 C C . ARG A 1 95 ? -11.532 10.382 -2.546 1.00 93.69 95 ARG A C 1
ATOM 710 O O . ARG A 1 95 ? -10.892 10.622 -1.521 1.00 93.69 95 ARG A O 1
ATOM 717 N N . ASP A 1 96 ? -11.682 9.170 -3.063 1.00 95.94 96 ASP A N 1
ATOM 718 C CA . ASP A 1 96 ? -11.029 7.995 -2.499 1.00 95.94 96 ASP A CA 1
ATOM 719 C C . ASP A 1 96 ? -9.523 8.052 -2.748 1.00 95.94 96 ASP A C 1
ATOM 721 O O . ASP A 1 96 ? -9.045 8.304 -3.857 1.00 95.94 96 ASP A O 1
ATOM 725 N N . VAL A 1 97 ? -8.766 7.851 -1.677 1.00 96.94 97 VAL A N 1
ATOM 726 C CA . VAL A 1 97 ? -7.308 7.891 -1.665 1.00 96.94 97 VAL A CA 1
ATOM 727 C C . VAL A 1 97 ? -6.776 6.756 -0.802 1.00 96.94 97 VAL A C 1
ATOM 729 O O . VAL A 1 97 ? -7.386 6.363 0.193 1.00 96.94 97 VAL A O 1
ATOM 732 N N . VAL A 1 98 ? -5.616 6.225 -1.179 1.00 97.81 98 VAL A N 1
ATOM 733 C CA . VAL A 1 98 ? -4.965 5.137 -0.448 1.00 97.81 98 VAL A CA 1
ATOM 734 C C . VAL A 1 98 ? -3.602 5.605 0.039 1.00 97.81 98 VAL A C 1
ATOM 736 O O . VAL A 1 98 ? -2.853 6.251 -0.696 1.00 97.81 98 VAL A O 1
ATOM 739 N N . PHE A 1 99 ? -3.270 5.270 1.282 1.00 97.31 99 PHE A N 1
ATOM 740 C CA . PHE A 1 99 ? -1.981 5.578 1.888 1.00 97.31 99 PHE A CA 1
ATOM 741 C C . PHE A 1 99 ? -1.311 4.330 2.444 1.00 97.31 99 PHE A C 1
ATOM 743 O O . PHE A 1 99 ? -1.944 3.532 3.126 1.00 97.31 99 PHE A O 1
ATOM 750 N N . TRP A 1 100 ? -0.007 4.2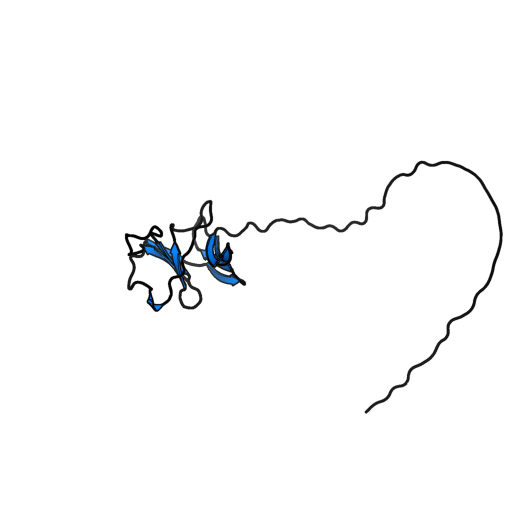03 2.216 1.00 97.06 100 TRP A N 1
ATOM 751 C CA . TRP A 1 100 ? 0.851 3.269 2.928 1.00 97.06 100 TRP A CA 1
ATOM 752 C C . TRP A 1 100 ? 1.546 4.005 4.062 1.00 97.06 100 TRP A C 1
ATOM 754 O O . TRP A 1 100 ? 2.327 4.926 3.829 1.00 97.06 100 TRP A O 1
ATOM 764 N N . GLN A 1 101 ? 1.241 3.636 5.297 1.00 95.06 101 GLN A N 1
ATOM 765 C CA . GLN A 1 101 ? 1.718 4.341 6.480 1.00 95.06 101 GLN A CA 1
ATOM 766 C C . GLN A 1 101 ? 2.192 3.378 7.560 1.00 95.06 101 GLN A C 1
ATOM 768 O O . GLN A 1 101 ? 1.890 2.183 7.532 1.00 95.06 101 GLN A O 1
ATOM 773 N N . LEU A 1 102 ? 2.969 3.894 8.509 1.00 91.12 102 LEU A N 1
ATOM 774 C CA . LEU A 1 102 ? 3.210 3.161 9.742 1.00 91.12 102 LEU A CA 1
ATOM 775 C C . LEU A 1 102 ? 1.873 2.964 10.467 1.00 91.12 102 LEU A C 1
ATOM 777 O O . LEU A 1 102 ? 0.984 3.809 10.323 1.00 91.12 102 LEU A O 1
ATOM 781 N N . PRO A 1 103 ? 1.711 1.879 11.242 1.00 84.69 103 PRO A N 1
ATOM 782 C CA . PRO A 1 103 ? 0.546 1.741 12.093 1.00 84.69 103 PRO A CA 1
ATOM 783 C C . PRO A 1 103 ? 0.475 2.986 12.965 1.00 84.69 103 PRO A C 1
ATOM 785 O O . PRO A 1 103 ? 1.492 3.390 13.542 1.00 84.69 103 PRO A O 1
ATOM 788 N N . ALA A 1 104 ? -0.706 3.593 13.060 1.00 72.81 104 ALA A N 1
ATOM 789 C CA . ALA A 1 104 ? -0.918 4.575 14.105 1.00 72.81 104 ALA A CA 1
ATOM 790 C C . ALA A 1 104 ? -0.515 3.897 15.416 1.00 72.81 104 ALA A C 1
ATOM 792 O O . ALA A 1 104 ? -0.955 2.776 15.695 1.00 72.81 104 ALA A O 1
ATOM 793 N N . HIS A 1 105 ? 0.375 4.536 16.180 1.00 58.69 105 HIS A N 1
ATOM 794 C CA . HIS A 1 105 ? 0.640 4.075 17.534 1.00 58.69 105 HIS A CA 1
ATOM 795 C C . HIS A 1 105 ? -0.740 3.936 18.180 1.00 58.69 105 HIS A C 1
ATOM 797 O O . HIS A 1 105 ? -1.512 4.898 18.072 1.00 58.69 105 HIS A O 1
ATOM 803 N N . PRO A 1 106 ? -1.112 2.776 18.759 1.00 49.50 106 PRO A N 1
ATOM 804 C CA . PRO A 1 106 ? -2.344 2.721 19.522 1.00 49.50 106 PRO A CA 1
ATOM 805 C C . PRO A 1 106 ? -2.253 3.894 20.487 1.00 49.50 106 PRO A C 1
ATOM 807 O O . PRO A 1 106 ? -1.273 3.997 21.231 1.00 49.50 106 PRO A O 1
ATOM 810 N N . GLN A 1 107 ? -3.173 4.855 20.358 1.00 44.41 107 GLN A N 1
ATOM 811 C CA . GLN A 1 107 ? -3.262 5.931 21.323 1.00 44.41 107 GLN A CA 1
ATOM 812 C C . GLN A 1 107 ? -3.433 5.212 22.652 1.00 44.41 107 GLN A C 1
ATOM 814 O O . GLN A 1 107 ? -4.472 4.599 22.894 1.00 44.41 107 GLN A O 1
ATOM 819 N N . THR A 1 108 ? -2.405 5.227 23.492 1.00 48.31 108 THR A N 1
ATOM 820 C CA . THR A 1 108 ? -2.575 4.911 24.901 1.00 48.31 108 THR A CA 1
ATOM 821 C C . THR A 1 108 ? -3.404 6.061 25.473 1.00 48.31 108 THR A C 1
ATOM 823 O O . THR A 1 108 ? -2.868 7.035 25.990 1.00 48.31 108 THR A O 1
ATOM 826 N N . GLY A 1 109 ? -4.720 5.996 25.261 1.00 43.03 109 GLY A N 1
ATOM 827 C CA . GLY A 1 109 ? -5.743 6.777 25.949 1.00 43.03 109 GLY A CA 1
ATOM 828 C C . GLY A 1 109 ? -6.213 5.985 27.168 1.00 43.03 109 GLY A C 1
ATOM 829 O O . GLY A 1 109 ? -6.244 4.758 27.109 1.00 43.03 109 GLY A O 1
ATOM 830 N N . PRO A 1 110 ? -6.458 6.660 28.300 1.00 48.09 110 PRO A N 1
ATOM 831 C CA . PRO A 1 110 ? -5.880 6.300 29.593 1.00 48.09 110 PRO A CA 1
ATOM 832 C C . PRO A 1 110 ? -6.595 5.111 30.249 1.00 48.09 110 PRO A C 1
ATOM 834 O O . PRO A 1 110 ? -7.715 4.786 29.852 1.00 48.09 110 PRO A O 1
ATOM 837 N N . PRO A 1 111 ? -6.040 4.508 31.323 1.00 43.19 111 PRO A N 1
ATOM 838 C CA . PRO A 1 111 ? -6.888 3.790 32.260 1.00 43.19 111 PRO A CA 1
ATOM 839 C C . PRO A 1 111 ? -7.904 4.794 32.821 1.00 43.19 111 PRO A C 1
ATOM 841 O O . PRO A 1 111 ? -7.598 5.598 33.701 1.00 43.19 111 PRO A O 1
ATOM 844 N N . GLN A 1 112 ? -9.120 4.781 32.275 1.00 50.22 112 GLN A N 1
ATOM 845 C CA . GLN A 1 112 ? -10.279 5.414 32.885 1.00 50.22 112 GLN A CA 1
ATOM 846 C C . GLN A 1 112 ? -10.633 4.607 34.136 1.00 50.22 112 GLN A C 1
ATOM 848 O O . GLN A 1 112 ? -11.548 3.789 34.147 1.00 50.22 112 GLN A O 1
ATOM 853 N N . CYS A 1 113 ? -9.882 4.830 35.212 1.00 42.28 113 CYS A N 1
ATOM 854 C CA . CYS A 1 113 ? -10.364 4.531 36.546 1.00 42.28 113 CYS A CA 1
ATOM 855 C C . CYS A 1 113 ? -11.512 5.499 36.839 1.00 42.28 113 CYS A C 1
ATOM 857 O O . CYS A 1 113 ? -11.299 6.665 37.175 1.00 42.28 113 CYS A O 1
ATOM 859 N N . ALA A 1 114 ? -12.742 5.009 36.709 1.00 49.75 114 ALA A N 1
ATOM 860 C CA . ALA A 1 114 ? -13.893 5.637 37.326 1.00 49.75 114 ALA A CA 1
ATOM 861 C C . ALA A 1 114 ? -13.687 5.640 38.850 1.00 49.75 114 ALA A C 1
ATOM 863 O O . ALA A 1 114 ? -13.721 4.600 39.509 1.00 49.75 114 ALA A O 1
ATOM 864 N N . HIS A 1 115 ? -13.482 6.820 39.425 1.00 48.69 115 HIS A N 1
ATOM 865 C CA . HIS A 1 115 ? -13.598 7.034 40.861 1.00 48.69 115 HIS A CA 1
ATOM 866 C C . HIS A 1 115 ? -14.551 8.210 41.095 1.00 48.69 115 HIS A C 1
ATOM 868 O O . HIS A 1 115 ? -14.194 9.339 40.754 1.00 48.69 115 HIS A O 1
ATOM 874 N N . PRO A 1 116 ? -15.739 8.009 41.697 1.00 42.09 116 PRO A N 1
ATOM 875 C CA . PRO A 1 116 ? -16.526 9.130 42.180 1.00 42.09 116 PRO A CA 1
ATOM 876 C C . PRO A 1 116 ? -15.821 9.682 43.423 1.00 42.09 116 PRO A C 1
ATOM 878 O O . PRO A 1 116 ? -15.895 9.099 44.505 1.00 42.09 116 PRO A O 1
ATOM 881 N N . ARG A 1 117 ? -15.097 10.798 43.289 1.00 43.41 117 ARG A N 1
ATOM 882 C CA . ARG A 1 117 ? -14.597 11.548 44.448 1.00 43.41 117 ARG A CA 1
ATOM 883 C C . ARG A 1 117 ? -15.511 12.741 44.710 1.00 43.41 117 ARG A C 1
ATOM 885 O O . ARG A 1 117 ? -15.669 13.629 43.881 1.00 43.41 117 ARG A O 1
ATOM 892 N N . ARG A 1 118 ? -16.140 12.678 45.883 1.00 45.53 118 ARG A N 1
ATOM 893 C CA . ARG A 1 118 ? -17.018 13.673 46.510 1.00 45.53 118 ARG A CA 1
ATOM 894 C C . ARG A 1 118 ? -16.354 15.066 46.566 1.00 45.53 118 ARG A C 1
ATOM 896 O O . ARG A 1 118 ? -15.138 15.122 46.755 1.00 45.53 118 ARG A O 1
ATOM 903 N N . PRO A 1 119 ? -17.119 16.172 46.503 1.00 41.84 119 PRO A N 1
ATOM 904 C CA . PRO A 1 119 ? -16.593 17.505 46.794 1.00 41.84 119 PRO A CA 1
ATOM 905 C C . PRO A 1 119 ? -16.177 17.620 48.270 1.00 41.84 119 PRO A C 1
ATOM 907 O O . PRO A 1 119 ? -16.831 17.069 49.158 1.00 41.84 119 PRO A O 1
ATOM 910 N N . ARG A 1 120 ? -15.072 18.329 48.526 1.00 37.88 120 ARG A N 1
ATOM 911 C CA . ARG A 1 120 ? -14.479 18.544 49.852 1.00 37.88 120 ARG A CA 1
ATOM 912 C C . ARG A 1 120 ? -14.576 20.032 50.207 1.00 37.88 120 ARG A C 1
ATOM 914 O O . ARG A 1 120 ? -14.011 20.849 49.491 1.00 37.88 120 ARG A O 1
ATOM 921 N N . GLY A 1 121 ? -15.222 20.335 51.334 1.00 38.06 121 GLY A N 1
ATOM 922 C CA . GLY A 1 121 ? -14.940 21.517 52.157 1.00 38.06 121 GLY A CA 1
ATOM 923 C C . GLY A 1 121 ? -15.879 22.715 52.003 1.00 38.06 121 GLY A C 1
ATOM 924 O O . GLY A 1 121 ? -15.551 23.664 51.301 1.00 38.06 121 GLY A O 1
ATOM 925 N N . THR A 1 122 ? -16.975 22.729 52.765 1.00 44.19 122 THR A N 1
ATOM 926 C CA . THR A 1 122 ? -17.586 23.978 53.245 1.00 44.19 122 THR A CA 1
ATOM 927 C C . THR A 1 122 ? -17.279 24.103 54.735 1.00 44.19 122 THR A C 1
ATOM 929 O O . THR A 1 122 ? -17.323 23.114 55.464 1.00 44.19 122 THR A O 1
ATOM 932 N N . VAL A 1 123 ? -16.896 25.317 55.127 1.00 41.94 123 VAL A N 1
ATOM 933 C CA . VAL A 1 123 ? -16.527 25.769 56.472 1.00 41.94 123 VAL A CA 1
ATOM 934 C C . VAL A 1 123 ? -17.615 25.430 57.496 1.00 41.94 123 VAL A C 1
ATOM 936 O O . VAL A 1 123 ? -18.800 25.642 57.244 1.00 41.94 123 VAL A O 1
ATOM 939 N N . ASP A 1 124 ? -17.179 24.909 58.643 1.00 40.09 124 ASP A N 1
ATOM 940 C CA . ASP A 1 124 ? -17.985 24.672 59.841 1.00 40.09 124 ASP A CA 1
ATOM 941 C C . ASP A 1 124 ? -18.448 26.016 60.430 1.00 40.09 124 ASP A C 1
ATOM 943 O O . ASP A 1 124 ? -17.628 26.888 60.725 1.00 40.09 124 ASP A O 1
ATOM 947 N N . LEU A 1 125 ? -19.762 26.196 60.571 1.00 46.78 125 LEU A N 1
ATOM 948 C CA . LEU A 1 125 ? -20.364 27.283 61.342 1.00 46.78 125 LEU A CA 1
ATOM 949 C C . LEU A 1 125 ? -21.335 26.653 62.354 1.00 46.78 125 LEU A C 1
ATOM 951 O O . LEU A 1 125 ? -22.262 25.955 61.931 1.00 46.78 125 LEU A O 1
ATOM 955 N N . PRO A 1 126 ? -21.182 26.882 63.669 1.00 46.78 126 PRO A N 1
ATOM 956 C CA . PRO A 1 126 ? -22.074 26.299 64.661 1.00 46.78 126 PRO A CA 1
ATOM 957 C C . PRO A 1 126 ? -23.237 27.251 64.947 1.00 46.78 126 PRO A C 1
ATOM 959 O O . PRO A 1 126 ? -23.014 28.333 65.473 1.00 46.78 126 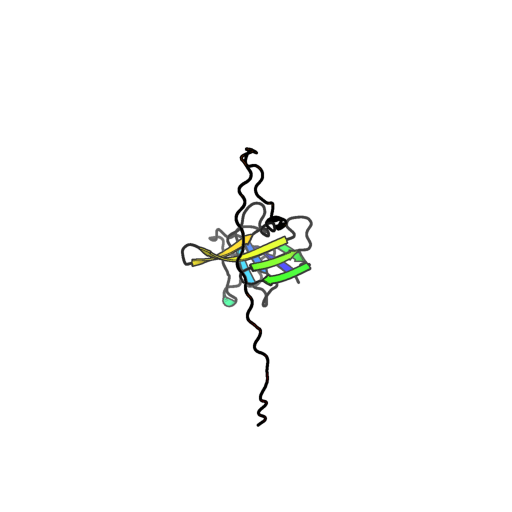PRO A O 1
ATOM 962 N N . VAL A 1 127 ? -24.483 26.856 64.662 1.00 45.59 127 VAL A N 1
ATOM 963 C CA . VAL A 1 127 ? -25.697 27.587 65.093 1.00 45.59 127 VAL A CA 1
ATOM 964 C C . VAL A 1 127 ? -26.893 26.611 65.223 1.00 45.59 127 VAL A C 1
ATOM 966 O O . VAL A 1 127 ? -26.869 25.532 64.633 1.00 45.59 127 VAL A O 1
ATOM 969 N N . PRO A 1 128 ? -27.884 26.895 66.094 1.00 45.03 128 PRO A N 1
ATOM 970 C CA . PRO A 1 128 ? -28.211 26.029 67.223 1.00 45.03 128 PRO A CA 1
ATOM 971 C C . PRO A 1 128 ? -29.500 25.202 67.084 1.00 45.03 128 PRO A C 1
ATOM 973 O O . PRO A 1 128 ? -30.298 25.329 66.161 1.00 45.03 128 PRO A O 1
ATOM 976 N N . ARG A 1 129 ? -29.686 24.370 68.117 1.00 42.31 129 ARG A N 1
ATOM 977 C CA . ARG A 1 129 ? -30.880 23.605 68.500 1.00 42.31 129 ARG A CA 1
ATOM 978 C C . ARG A 1 129 ? -32.206 24.319 68.195 1.00 42.31 129 ARG A C 1
ATOM 980 O O . ARG A 1 129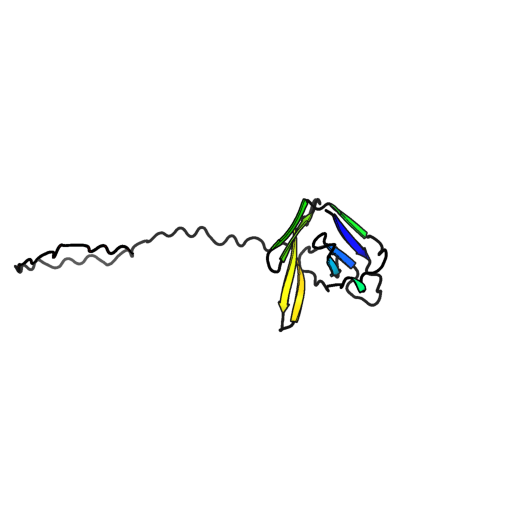 ? -32.513 25.345 68.791 1.00 42.31 129 ARG A O 1
ATOM 987 N N . GLY A 1 130 ? -33.046 23.654 67.405 1.00 34.72 130 GLY A N 1
ATOM 988 C CA . GLY A 1 130 ? -34.465 23.955 67.238 1.00 34.72 130 GLY A CA 1
ATOM 989 C C . GLY A 1 130 ? -35.258 22.656 67.109 1.00 34.72 130 GLY A C 1
ATOM 990 O O . GLY A 1 130 ? -35.030 21.857 66.210 1.00 34.72 130 GLY A O 1
ATOM 991 N N . ARG A 1 131 ? -36.149 22.421 68.067 1.00 41.38 131 ARG A N 1
ATOM 992 C CA . ARG A 1 131 ? -36.978 21.227 68.261 1.00 41.38 131 ARG A CA 1
ATOM 993 C C . ARG A 1 131 ? -38.355 21.487 67.653 1.00 41.38 131 ARG A C 1
ATOM 995 O O . ARG A 1 131 ? -39.012 22.381 68.162 1.00 41.38 131 ARG A O 1
ATOM 1002 N N . VAL A 1 132 ? -38.847 20.683 66.704 1.00 46.31 132 VAL A N 1
ATOM 1003 C CA . VAL A 1 132 ? -40.298 20.517 66.451 1.00 46.31 132 VAL A CA 1
ATOM 1004 C C . VAL A 1 132 ? -40.604 19.077 66.026 1.00 46.31 132 VAL A C 1
ATOM 1006 O O . VAL A 1 132 ? -39.805 18.411 65.376 1.00 46.31 132 VAL A O 1
ATOM 1009 N N . ARG A 1 133 ? -41.750 18.597 66.513 1.00 38.22 133 ARG A N 1
ATOM 1010 C CA . ARG A 1 133 ? -42.264 17.229 66.509 1.00 38.22 133 ARG A CA 1
ATOM 1011 C C . ARG A 1 133 ? -43.123 16.892 65.274 1.00 38.22 133 ARG A C 1
ATOM 1013 O O . ARG A 1 133 ? -43.777 17.769 64.736 1.00 38.22 133 ARG A O 1
ATOM 1020 N N . LEU A 1 134 ? -43.236 15.574 65.067 1.00 39.06 134 LEU A N 1
ATOM 1021 C CA . LEU A 1 134 ? -44.408 14.741 64.724 1.00 39.06 134 LEU A CA 1
ATOM 1022 C C . LEU A 1 134 ? -45.159 14.857 63.381 1.00 39.06 134 LEU A C 1
ATOM 1024 O O . LEU A 1 134 ? -45.628 15.909 62.973 1.00 39.06 134 LEU A O 1
ATOM 1028 N N . GLY A 1 135 ? -45.436 13.652 62.868 1.00 38.38 135 GLY A N 1
ATOM 1029 C CA . GLY A 1 135 ? -46.470 13.250 61.907 1.00 38.38 135 GLY A CA 1
ATOM 1030 C C . GLY A 1 135 ? -45.950 12.017 61.156 1.00 38.38 135 GLY A C 1
ATOM 1031 O O . GLY A 1 135 ? -45.118 12.175 60.277 1.00 38.38 135 GLY A O 1
ATOM 1032 N N . ARG A 1 136 ? -46.144 10.762 61.609 1.00 42.66 136 ARG A N 1
ATOM 1033 C CA . ARG A 1 136 ? -47.357 9.919 61.421 1.00 42.66 136 ARG A CA 1
ATOM 1034 C C . ARG A 1 136 ? -47.949 10.130 60.014 1.00 42.66 136 ARG A C 1
ATOM 1036 O O . ARG A 1 136 ? -48.246 11.257 59.666 1.00 42.66 136 ARG A O 1
ATOM 1043 N N . GLU A 1 137 ? -48.152 9.135 59.158 1.00 41.19 137 GLU A N 1
ATOM 1044 C CA . GLU A 1 137 ? -48.517 7.741 59.394 1.00 41.19 137 GLU A CA 1
ATOM 1045 C C . GLU A 1 137 ? -48.363 6.926 58.091 1.00 41.19 137 GLU A C 1
ATOM 1047 O O . GLU A 1 137 ? -48.233 7.477 57.000 1.00 41.19 137 GLU A O 1
ATOM 1052 N N . ALA A 1 138 ? -48.353 5.606 58.254 1.00 40.47 138 ALA A N 1
ATOM 1053 C CA . ALA A 1 138 ? -48.317 4.556 57.246 1.00 40.47 138 ALA A CA 1
ATOM 1054 C C . ALA A 1 138 ? -49.543 4.529 56.318 1.00 40.47 138 ALA A C 1
ATOM 1056 O O . ALA A 1 138 ? -50.625 4.914 56.741 1.00 40.47 138 ALA A O 1
ATOM 1057 N N . HIS A 1 139 ? -49.385 3.933 55.127 1.00 44.72 139 HIS A N 1
ATOM 1058 C CA . HIS A 1 139 ? -50.326 2.969 54.519 1.00 44.72 139 HIS A CA 1
ATOM 1059 C C . HIS A 1 139 ? -49.687 2.317 53.253 1.00 44.72 139 HIS A C 1
ATOM 1061 O O . HIS A 1 139 ? -48.636 2.781 52.816 1.00 44.72 139 HIS A O 1
ATOM 1067 N N . PRO A 1 140 ? -50.203 1.193 52.711 1.00 60.12 140 PRO A N 1
ATOM 1068 C CA . PRO A 1 140 ? -49.615 -0.148 52.819 1.00 60.12 140 PRO A CA 1
ATOM 1069 C C . PRO A 1 140 ? -49.270 -0.769 51.437 1.00 60.12 140 PRO A C 1
ATOM 1071 O O . PRO A 1 140 ? -49.514 -0.146 50.402 1.00 60.12 140 PRO A O 1
ATOM 1074 N N . PRO A 1 141 ? -48.741 -2.011 51.373 1.00 55.03 141 PRO A N 1
ATOM 1075 C CA . PRO A 1 141 ? -48.492 -2.690 50.104 1.00 55.03 141 PRO A CA 1
ATOM 1076 C C . PRO A 1 141 ? -49.754 -3.403 49.591 1.00 55.03 141 PRO A C 1
ATOM 1078 O O . PRO A 1 141 ? -50.400 -4.147 50.330 1.00 55.03 141 PRO A O 1
ATOM 1081 N N . VAL A 1 142 ? -50.072 -3.247 48.304 1.00 62.16 142 VAL A N 1
ATOM 1082 C CA . VAL A 1 142 ? -51.003 -4.144 47.602 1.00 62.16 142 VAL A CA 1
ATOM 1083 C C . VAL A 1 142 ? -50.211 -5.273 46.949 1.00 62.16 142 VAL A C 1
ATOM 1085 O O . VAL A 1 142 ? -49.267 -5.055 46.194 1.00 62.16 142 VAL A O 1
ATOM 1088 N N . THR A 1 143 ? -50.603 -6.495 47.301 1.00 51.62 143 THR A N 1
ATOM 1089 C CA . THR A 1 143 ? -50.089 -7.771 46.793 1.00 51.62 143 THR A CA 1
ATOM 1090 C C . THR A 1 143 ? -51.108 -8.378 45.822 1.00 51.62 143 THR A C 1
ATOM 1092 O O . THR A 1 143 ? -52.305 -8.155 45.994 1.00 51.62 143 THR A O 1
ATOM 1095 N N . ARG A 1 144 ? -50.607 -9.281 44.958 1.00 42.50 144 ARG A N 1
ATOM 1096 C CA . ARG A 1 144 ? -51.280 -10.374 44.205 1.00 42.50 144 ARG A CA 1
ATOM 1097 C C . ARG A 1 144 ? -51.783 -9.989 42.810 1.00 42.50 144 ARG A C 1
ATOM 1099 O O . ARG A 1 144 ? -52.335 -8.919 42.639 1.00 42.50 144 ARG A O 1
ATOM 1106 N N . ALA A 1 145 ? -51.707 -10.833 41.779 1.00 52.00 145 ALA A N 1
ATOM 1107 C CA . ALA A 1 145 ? -51.149 -12.176 41.533 1.00 52.00 145 ALA A CA 1
ATOM 1108 C C . ALA A 1 145 ? -51.372 -12.474 40.016 1.00 52.00 145 ALA A C 1
ATOM 1110 O O . ALA A 1 145 ? -52.009 -11.661 39.346 1.00 52.00 145 ALA A O 1
ATOM 1111 N N . PRO A 1 146 ? -50.849 -13.578 39.446 1.00 59.09 146 PRO A N 1
ATOM 1112 C CA . PRO A 1 146 ? -50.687 -13.750 38.004 1.00 59.09 146 PRO A CA 1
ATOM 1113 C C . PRO A 1 146 ? -51.912 -14.390 37.335 1.00 59.09 146 PRO A C 1
ATOM 1115 O O . PRO A 1 146 ? -52.736 -15.032 37.985 1.00 59.09 146 PRO A O 1
ATOM 1118 N N . THR A 1 147 ? -51.997 -14.294 36.010 1.00 53.06 147 THR A N 1
ATOM 1119 C CA . THR A 1 147 ? -52.846 -15.178 35.202 1.00 53.06 147 THR A CA 1
ATOM 1120 C C . THR A 1 147 ? -52.049 -15.651 33.997 1.00 53.06 147 THR A C 1
ATOM 1122 O O . THR A 1 147 ? -51.611 -14.863 33.164 1.00 53.06 147 THR A O 1
ATOM 1125 N N . ALA A 1 148 ? -51.816 -16.959 33.975 1.00 50.03 148 ALA A N 1
ATOM 1126 C CA . ALA A 1 148 ? -51.354 -17.701 32.822 1.00 50.03 148 ALA A CA 1
ATOM 1127 C C . ALA A 1 148 ? -52.458 -17.733 31.762 1.00 50.03 148 ALA A C 1
ATOM 1129 O O . ALA A 1 148 ? -53.611 -17.966 32.110 1.00 50.03 148 ALA A O 1
ATOM 1130 N N . HIS A 1 149 ? -52.096 -17.613 30.487 1.00 51.59 149 HIS A N 1
ATOM 1131 C CA . HIS A 1 149 ? -52.841 -18.266 29.419 1.00 51.59 149 HIS A CA 1
ATOM 1132 C C . HIS A 1 149 ? -51.868 -18.868 28.407 1.00 51.59 149 HIS A C 1
ATOM 1134 O O . HIS A 1 149 ? -51.063 -18.183 27.784 1.00 51.59 149 HIS A O 1
ATOM 1140 N N . ILE A 1 150 ? -51.959 -20.191 28.340 1.00 50.97 150 ILE A N 1
ATOM 1141 C CA . ILE A 1 150 ? -51.495 -21.083 27.288 1.00 50.97 150 ILE A CA 1
ATOM 1142 C C . ILE A 1 150 ? -52.426 -20.905 26.087 1.00 50.97 150 ILE A C 1
ATOM 1144 O O . ILE A 1 150 ? -53.646 -20.930 26.270 1.00 50.97 150 ILE A O 1
ATOM 1148 N N . SER A 1 151 ? -51.861 -20.785 24.888 1.00 56.94 151 SER A N 1
ATOM 1149 C CA . SER A 1 151 ? -52.285 -21.451 23.642 1.00 56.94 151 SER A CA 1
ATOM 1150 C C . SER A 1 151 ? -51.190 -21.275 22.599 1.00 56.94 151 SER A C 1
ATOM 1152 O O . SER A 1 151 ? -50.676 -20.140 22.495 1.00 56.94 151 SER A O 1
#

Secondary structure (DSSP, 8-state):
-EEEEEE-S-TT-S--EEEEESSTTTEEEEESSSS-SSSPEEEEEE-GGGPPSS--EEEEEEEEEEEEETTEEEEEESSSSS-EEEEEEEEETTEEEEEEEPPPPP---------------------------------------------

Radius of gyration: 32.7 Å; chains: 1; bounding box: 67×49×86 Å

pLDDT: mean 78.67, std 22.3, range [34.72, 97.81]

Organism: NCBI:txid1830

Foldseek 3Di:
DKWWKFADPDPVDCQGIWIWDPPPPTWIWRWNDDAADPDKIWTHTDDPVRDDDDGHTPDMWAWPDWDDDPQKIWTQTDDDPRRTWIWGWDDDPNDITIIIYHPDDPPCPDPPPDDPDDDDDDDDDDDDDDDDDDDDDDDDDDDDDDDDDDD